Protein AF-A0A2N5AC56-F1 (afdb_monomer_lite)

Foldseek 3Di:
DPDQEDADADQAPVVVVVVVVVVHHYPHHDYNDDDDDPVCPVVVVVCCVPRVGPPPDPDDD

Radius of gyration: 13.69 Å; chains: 1; bounding box: 34×25×34 Å

Sequence (61 aa):
LNVEQVRLLTNNPKKVEILTEAGINIVERVPLIVGRNPKNAHYLDTKAAKMGHLLNSKPAE

Secondary structure (DSSP, 8-state):
-----EEEE-S-HHHHHHHHHTT--EEEEEP------TTTHHHHHHHHHHHT-----PPP-

pLDDT: mean 80.28, std 15.74, range [36.56, 96.56]

InterPro domains:
  IPR032677 GTP cyclohydrolase II [PF00925] (1-31)
  IPR036144 GTP cyclohydrolase II superfamily [G3DSA:3.40.50.10990] (1-35)
  IPR036144 GTP cyclohydrolase II superfamily [SSF142695] (1-34)

Structure (mmCIF, N/CA/C/O backbone):
data_AF-A0A2N5AC56-F1
#
_entry.id   AF-A0A2N5AC56-F1
#
loop_
_atom_site.group_PDB
_atom_site.id
_atom_site.type_symbol
_atom_site.label_atom_id
_atom_site.label_alt_id
_atom_site.label_comp_id
_atom_site.label_asym_id
_atom_site.label_entity_id
_atom_site.label_seq_id
_atom_site.pdbx_PDB_ins_code
_atom_site.Cartn_x
_atom_site.Cartn_y
_atom_site.Cartn_z
_atom_site.occupancy
_atom_site.B_iso_or_equiv
_atom_site.auth_seq_id
_atom_site.auth_comp_id
_atom_site.auth_asym_id
_atom_site.auth_atom_id
_atom_site.pdbx_PDB_model_num
ATOM 1 N N . LEU A 1 1 ? -14.601 12.447 1.306 1.00 78.25 1 LEU A N 1
ATOM 2 C CA . LEU A 1 1 ? -14.476 11.188 0.534 1.00 78.25 1 LEU A CA 1
ATOM 3 C C . LEU A 1 1 ? -15.245 10.026 1.172 1.00 78.25 1 LEU A C 1
ATOM 5 O O . LEU A 1 1 ? -15.613 9.155 0.408 1.00 78.25 1 LEU A O 1
ATOM 9 N N . ASN A 1 2 ? -15.549 10.019 2.485 1.00 91.81 2 ASN A N 1
ATOM 10 C CA . ASN A 1 2 ? -16.427 9.025 3.146 1.00 91.81 2 ASN A CA 1
ATOM 11 C C . ASN A 1 2 ? -16.167 7.572 2.700 1.00 91.81 2 ASN A C 1
ATOM 13 O O . ASN A 1 2 ? -17.091 6.839 2.365 1.00 91.81 2 ASN A O 1
ATOM 17 N N . VAL A 1 3 ? -14.887 7.191 2.635 1.00 92.88 3 VAL A N 1
ATOM 18 C CA . VAL A 1 3 ? -14.458 5.850 2.231 1.00 92.88 3 VAL A CA 1
ATOM 19 C C . VAL A 1 3 ? -14.228 5.022 3.485 1.00 92.88 3 VAL A C 1
ATOM 21 O O . VAL A 1 3 ? -13.406 5.391 4.318 1.00 92.88 3 VAL A O 1
ATOM 24 N N . GLU A 1 4 ? -14.933 3.902 3.592 1.00 94.19 4 GLU A N 1
ATOM 25 C CA . GLU A 1 4 ? -14.858 2.999 4.747 1.00 94.19 4 GLU A CA 1
ATOM 26 C C . GLU A 1 4 ? -13.868 1.846 4.548 1.00 94.19 4 GLU A C 1
ATOM 28 O O . GLU A 1 4 ? -13.414 1.250 5.523 1.00 94.19 4 GLU A O 1
ATOM 33 N N . GLN A 1 5 ? -13.548 1.505 3.294 1.00 96.12 5 GLN A N 1
ATOM 34 C CA . GLN A 1 5 ? -12.698 0.372 2.922 1.00 96.12 5 GLN A CA 1
ATOM 35 C C . GLN A 1 5 ? -11.876 0.697 1.677 1.00 96.12 5 GLN A C 1
ATOM 37 O O . GLN A 1 5 ? -12.373 1.320 0.736 1.00 96.12 5 GLN A O 1
ATOM 42 N N . VAL A 1 6 ? -10.621 0.246 1.648 1.00 96.31 6 VAL A N 1
ATOM 43 C CA . VAL A 1 6 ? -9.694 0.488 0.537 1.00 96.31 6 VAL A CA 1
ATOM 44 C C . VAL A 1 6 ? -9.082 -0.819 0.043 1.00 96.31 6 VAL A C 1
ATOM 46 O O . VAL A 1 6 ? -8.575 -1.629 0.818 1.00 96.31 6 VAL A O 1
ATOM 49 N N . ARG A 1 7 ? -9.060 -0.984 -1.282 1.00 95.62 7 ARG A N 1
ATOM 50 C CA . ARG A 1 7 ? -8.208 -1.959 -1.971 1.00 95.62 7 ARG A CA 1
ATOM 51 C C . ARG A 1 7 ? -6.914 -1.254 -2.355 1.00 95.62 7 ARG A C 1
ATOM 53 O O . ARG A 1 7 ? -6.914 -0.367 -3.208 1.00 95.62 7 ARG A O 1
ATOM 60 N N . LEU A 1 8 ? -5.817 -1.588 -1.686 1.00 94.75 8 LEU A N 1
ATOM 61 C CA . LEU A 1 8 ? -4.568 -0.851 -1.823 1.00 94.75 8 LEU A CA 1
ATOM 62 C C . LEU A 1 8 ? -3.723 -1.405 -2.974 1.00 94.75 8 LEU A C 1
ATOM 64 O O . LEU A 1 8 ? -3.209 -2.520 -2.899 1.00 94.75 8 LEU A O 1
ATOM 68 N N . LEU A 1 9 ? -3.511 -0.581 -4.001 1.00 92.94 9 LEU A N 1
ATOM 69 C CA . LEU A 1 9 ? -2.555 -0.850 -5.075 1.00 92.94 9 LEU A CA 1
ATOM 70 C C . LEU A 1 9 ? -1.117 -0.636 -4.581 1.00 92.94 9 LEU A C 1
ATOM 72 O O . LEU A 1 9 ? -0.624 0.491 -4.518 1.00 92.94 9 LEU A O 1
ATOM 76 N N . THR A 1 10 ? -0.427 -1.714 -4.207 1.00 88.50 10 THR A N 1
ATOM 77 C CA . THR A 1 10 ? 0.967 -1.647 -3.749 1.00 88.50 10 THR A CA 1
ATOM 78 C C . THR A 1 10 ? 1.695 -2.974 -3.927 1.00 88.50 10 THR A C 1
ATOM 80 O O . THR A 1 10 ? 1.194 -4.042 -3.580 1.00 88.50 10 THR A O 1
ATOM 83 N N . ASN A 1 11 ? 2.948 -2.899 -4.376 1.00 85.06 11 ASN A N 1
ATOM 84 C CA . ASN A 1 11 ? 3.863 -4.042 -4.335 1.00 85.06 11 ASN A CA 1
ATOM 85 C C . ASN A 1 11 ? 4.600 -4.158 -2.996 1.00 85.06 11 ASN A C 1
ATOM 87 O O . ASN A 1 11 ? 5.299 -5.144 -2.778 1.00 85.06 11 ASN A O 1
ATOM 91 N N . ASN A 1 12 ? 4.531 -3.140 -2.131 1.00 85.38 12 ASN A N 1
ATOM 92 C CA . ASN A 1 12 ? 5.233 -3.117 -0.848 1.00 85.38 12 ASN A CA 1
ATOM 93 C C . ASN A 1 12 ? 4.294 -3.589 0.279 1.00 85.38 12 ASN A C 1
ATOM 95 O O . ASN A 1 12 ? 3.377 -2.829 0.611 1.00 85.38 12 ASN A O 1
ATOM 99 N N . PRO A 1 13 ? 4.511 -4.776 0.879 1.00 84.94 13 PRO A N 1
ATOM 100 C CA . PRO A 1 13 ? 3.684 -5.269 1.984 1.00 84.94 13 PRO A CA 1
ATOM 101 C C . PRO A 1 13 ? 3.769 -4.368 3.222 1.00 84.94 13 PRO A C 1
ATOM 103 O O . PRO A 1 13 ? 2.739 -4.065 3.814 1.00 84.94 13 PRO A O 1
ATOM 106 N N . LYS A 1 14 ? 4.942 -3.789 3.515 1.00 89.56 14 LYS A N 1
ATOM 107 C CA 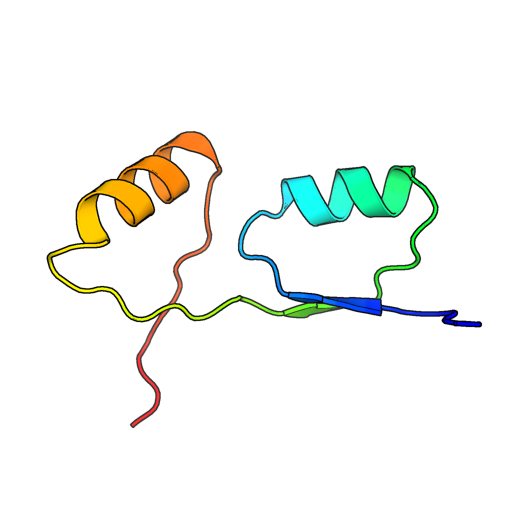. LYS A 1 14 ? 5.127 -2.855 4.639 1.00 89.56 14 LYS A CA 1
ATOM 108 C C . LYS A 1 14 ? 4.232 -1.615 4.536 1.00 89.56 14 LYS A C 1
ATOM 110 O O . LYS A 1 14 ? 3.903 -0.977 5.527 1.00 89.56 14 LYS A O 1
ATOM 115 N N . LYS A 1 15 ? 3.820 -1.246 3.318 1.00 88.75 15 LYS A N 1
ATOM 116 C CA . LYS A 1 15 ? 2.908 -0.117 3.108 1.00 88.75 15 LYS A CA 1
ATOM 117 C C . LYS A 1 15 ? 1.466 -0.449 3.501 1.00 88.75 15 LYS A C 1
ATOM 119 O O . LYS A 1 15 ? 0.734 0.469 3.844 1.00 88.75 15 LYS A O 1
ATOM 124 N N . VAL A 1 16 ? 1.073 -1.723 3.467 1.00 92.69 16 VAL A N 1
ATOM 125 C CA . VAL A 1 16 ? -0.220 -2.172 4.002 1.00 92.69 16 VAL A CA 1
ATOM 126 C C . VAL A 1 16 ? -0.219 -2.006 5.519 1.00 92.69 16 VAL A C 1
ATOM 128 O O . VAL A 1 16 ? -1.122 -1.369 6.048 1.00 92.69 16 VAL A O 1
ATOM 131 N N . GLU A 1 17 ? 0.828 -2.492 6.189 1.00 92.44 17 GLU A N 1
ATOM 132 C CA . GLU A 1 17 ? 0.993 -2.404 7.648 1.00 92.44 17 GLU A CA 1
ATOM 133 C C . GLU A 1 17 ? 0.921 -0.951 8.132 1.00 92.44 17 GLU A C 1
ATOM 135 O O . GLU A 1 17 ? 0.014 -0.599 8.878 1.00 92.44 17 GLU A O 1
ATOM 140 N N . ILE A 1 18 ? 1.786 -0.076 7.602 1.00 95.62 18 ILE A N 1
ATOM 141 C CA . ILE A 1 18 ? 1.868 1.337 8.015 1.00 95.62 18 ILE A CA 1
ATOM 142 C C . ILE A 1 18 ? 0.531 2.071 7.835 1.00 95.62 18 ILE A C 1
ATOM 144 O O . ILE A 1 18 ? 0.146 2.888 8.666 1.00 95.62 18 ILE A O 1
ATOM 148 N N . LEU A 1 19 ? -0.172 1.828 6.726 1.00 95.38 19 LEU A N 1
ATOM 149 C CA . LEU A 1 19 ? -1.436 2.514 6.453 1.00 95.38 19 LEU A CA 1
ATOM 150 C C . LEU A 1 19 ? -2.588 1.948 7.293 1.00 95.38 19 LEU A C 1
ATOM 152 O O . LEU A 1 19 ? -3.470 2.709 7.682 1.00 95.38 19 LEU A O 1
ATOM 156 N N . THR A 1 20 ? -2.545 0.655 7.619 1.00 94.50 20 THR A N 1
ATOM 157 C CA . THR A 1 20 ? -3.494 0.031 8.551 1.00 94.50 20 THR A CA 1
ATOM 158 C C . THR A 1 20 ? -3.303 0.587 9.961 1.00 94.50 20 THR A C 1
ATOM 160 O O . THR A 1 20 ? -4.273 0.996 10.593 1.00 94.50 20 THR A O 1
ATOM 163 N N . GLU A 1 21 ? -2.055 0.704 10.425 1.00 95.81 21 GLU A N 1
ATOM 164 C CA . GLU A 1 21 ? -1.709 1.343 11.705 1.00 95.81 21 GLU A CA 1
ATOM 165 C C . GLU A 1 21 ? -2.122 2.821 11.753 1.00 95.81 21 GLU A C 1
ATOM 167 O O . GLU A 1 21 ? -2.536 3.320 12.797 1.00 95.81 21 GLU A O 1
ATOM 172 N N . ALA A 1 22 ? -2.076 3.518 10.615 1.00 96.31 22 ALA A N 1
ATOM 173 C CA . ALA A 1 22 ? -2.558 4.892 10.482 1.00 96.31 22 ALA A CA 1
ATOM 174 C C . ALA A 1 22 ? -4.099 5.017 10.449 1.00 96.31 22 ALA A C 1
ATOM 176 O O . ALA A 1 22 ? -4.613 6.122 10.273 1.00 96.31 22 ALA A O 1
ATOM 177 N N . GLY A 1 23 ? -4.840 3.914 10.601 1.00 95.19 23 GLY A N 1
ATOM 178 C CA . GLY A 1 23 ? -6.303 3.899 10.676 1.00 95.19 23 GLY A CA 1
ATOM 179 C C . GLY A 1 23 ? -7.017 3.759 9.330 1.00 95.19 23 GLY A C 1
ATOM 180 O O . GLY A 1 23 ? -8.232 3.940 9.264 1.00 95.19 23 GLY A O 1
ATOM 181 N N . ILE A 1 24 ? -6.302 3.437 8.248 1.00 96.12 24 ILE A N 1
ATOM 182 C CA . ILE A 1 24 ? -6.930 3.152 6.953 1.00 96.12 24 ILE A CA 1
ATOM 183 C C . ILE A 1 24 ? -7.342 1.684 6.926 1.00 96.12 24 ILE A C 1
ATOM 185 O O . ILE A 1 24 ? -6.506 0.787 6.988 1.00 96.12 24 ILE A O 1
ATOM 189 N N . ASN A 1 25 ? -8.638 1.435 6.761 1.00 96.56 25 ASN A N 1
ATOM 190 C CA . ASN A 1 25 ? -9.170 0.085 6.645 1.00 96.56 25 ASN A CA 1
ATOM 191 C C . ASN A 1 25 ? -8.857 -0.518 5.263 1.00 96.56 25 ASN A C 1
ATOM 193 O O . ASN A 1 25 ? -9.572 -0.285 4.281 1.00 96.56 25 ASN A O 1
ATOM 197 N N . ILE A 1 26 ? -7.755 -1.264 5.173 1.00 96.19 26 ILE A N 1
ATOM 198 C CA . ILE A 1 26 ? -7.332 -1.950 3.950 1.00 96.19 26 ILE A CA 1
ATOM 199 C C . ILE A 1 26 ? -7.897 -3.36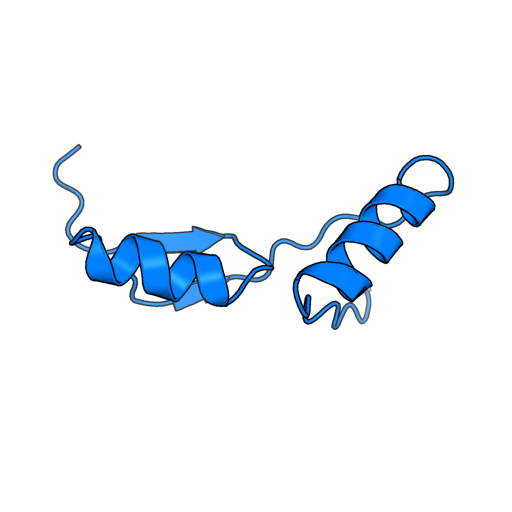8 3.954 1.00 96.19 26 ILE A C 1
ATOM 201 O O . ILE A 1 26 ? -7.493 -4.200 4.759 1.00 96.19 26 ILE A O 1
ATOM 205 N N . VAL A 1 27 ? -8.788 -3.655 3.007 1.00 96.25 27 VAL A N 1
ATOM 206 C CA . VAL A 1 27 ? -9.456 -4.964 2.900 1.00 96.25 27 VAL A CA 1
ATOM 207 C C . VAL A 1 27 ? -8.798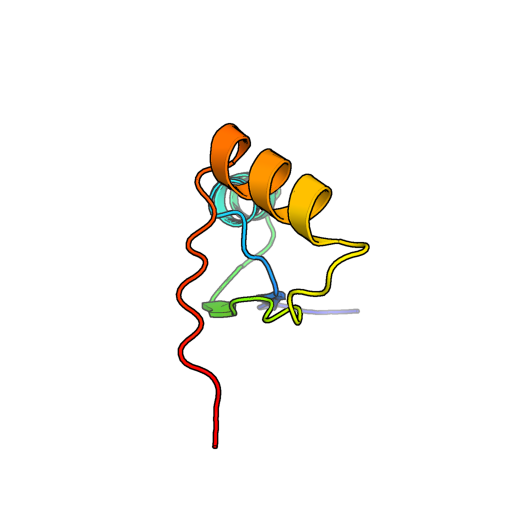 -5.895 1.887 1.00 96.25 27 VAL A C 1
ATOM 209 O O . VAL A 1 27 ? -9.009 -7.102 1.915 1.00 96.25 27 VAL A O 1
ATOM 212 N N . GLU A 1 28 ? -7.972 -5.348 0.995 1.00 93.44 28 GLU A N 1
ATOM 213 C CA . GLU A 1 28 ? -7.270 -6.124 -0.023 1.00 93.44 28 GLU A CA 1
ATOM 214 C C . GLU A 1 28 ? -5.989 -5.412 -0.459 1.00 93.44 28 GLU A C 1
ATOM 216 O O . GLU A 1 28 ? -5.969 -4.191 -0.639 1.00 93.44 28 GLU A O 1
ATOM 221 N N . ARG A 1 29 ? -4.924 -6.183 -0.700 1.00 92.00 29 ARG A N 1
ATOM 222 C CA . ARG A 1 29 ? -3.730 -5.712 -1.407 1.00 92.00 29 ARG A CA 1
ATOM 223 C C . ARG A 1 29 ? -3.801 -6.143 -2.867 1.00 92.00 29 ARG A C 1
ATOM 225 O O . ARG A 1 29 ? -3.726 -7.335 -3.157 1.00 92.00 29 ARG A O 1
ATOM 232 N N . VAL A 1 30 ? -3.819 -5.173 -3.774 1.00 89.94 30 VAL A N 1
ATOM 233 C CA . VAL A 1 30 ? -3.751 -5.407 -5.219 1.00 89.94 30 VAL A CA 1
ATOM 234 C C .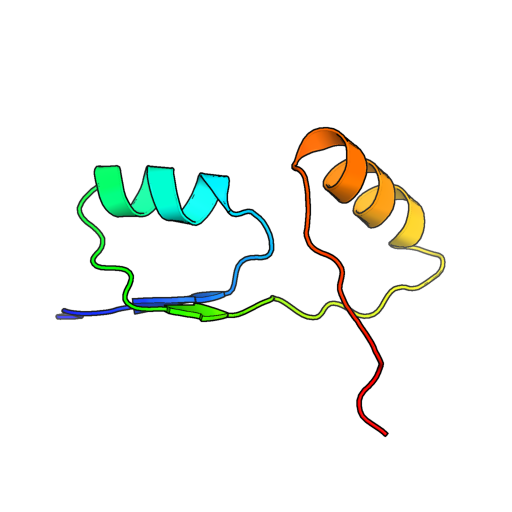 VAL A 1 30 ? -2.310 -5.165 -5.693 1.00 89.94 30 VAL A C 1
ATOM 236 O O . VAL A 1 30 ? -1.785 -4.064 -5.491 1.00 89.94 30 VAL A O 1
ATOM 239 N N . PRO A 1 31 ? -1.629 -6.157 -6.299 1.00 83.62 31 PRO A N 1
ATOM 240 C CA . PRO A 1 31 ? -0.305 -5.950 -6.875 1.00 83.62 31 PRO A CA 1
ATOM 241 C C . PRO A 1 31 ? -0.338 -4.862 -7.949 1.00 83.62 31 PRO A C 1
ATOM 243 O O . PRO A 1 31 ? -1.192 -4.861 -8.834 1.00 83.62 31 PRO A O 1
ATOM 246 N N . LEU A 1 32 ? 0.618 -3.939 -7.890 1.00 79.69 32 LEU A N 1
ATOM 247 C CA . LEU A 1 32 ? 0.796 -2.931 -8.924 1.00 79.69 32 LEU A CA 1
ATOM 248 C C . LEU A 1 32 ? 1.685 -3.510 -10.028 1.00 79.69 32 LEU A C 1
ATOM 250 O O . LEU A 1 32 ? 2.914 -3.483 -9.938 1.00 79.69 32 LEU A O 1
ATOM 254 N N . ILE A 1 33 ? 1.069 -4.037 -11.079 1.00 74.50 33 ILE A N 1
ATOM 255 C CA . ILE A 1 33 ? 1.806 -4.586 -12.218 1.00 74.50 33 ILE A CA 1
ATOM 256 C C . ILE A 1 33 ? 2.346 -3.419 -13.051 1.00 74.50 33 ILE A C 1
ATOM 258 O O . ILE A 1 33 ? 1.609 -2.756 -13.774 1.00 74.50 33 ILE A O 1
ATOM 262 N N . VAL A 1 34 ? 3.647 -3.155 -12.934 1.00 71.06 34 VAL A N 1
ATOM 263 C CA . VAL A 1 34 ? 4.367 -2.222 -13.807 1.00 71.06 34 VAL A CA 1
ATOM 264 C C . VAL A 1 34 ? 5.209 -3.020 -14.790 1.00 71.06 34 VAL A C 1
ATOM 266 O O . VAL A 1 34 ? 5.980 -3.891 -14.391 1.00 71.06 34 VAL A O 1
ATOM 269 N N . GLY A 1 35 ? 5.063 -2.727 -16.082 1.00 70.88 35 GLY A N 1
ATOM 270 C CA . GLY A 1 35 ? 5.893 -3.343 -17.112 1.00 70.88 35 GLY A CA 1
ATOM 271 C C . GLY A 1 35 ? 7.371 -3.034 -16.871 1.00 70.88 35 GLY A C 1
ATOM 272 O O . GLY A 1 35 ? 7.752 -1.874 -16.673 1.00 70.88 35 GLY A O 1
ATOM 273 N N . ARG A 1 36 ? 8.211 -4.070 -16.894 1.00 74.38 36 ARG A N 1
ATOM 274 C CA . ARG A 1 36 ? 9.667 -3.919 -16.862 1.00 74.38 36 ARG A CA 1
ATOM 275 C C . ARG A 1 36 ? 10.153 -3.533 -18.257 1.00 74.38 36 ARG A C 1
ATOM 277 O O . ARG A 1 36 ? 9.846 -4.202 -19.235 1.00 74.38 36 ARG A O 1
ATOM 284 N N . ASN A 1 37 ? 10.930 -2.465 -18.343 1.00 78.44 37 ASN A N 1
ATOM 285 C CA . ASN A 1 37 ? 11.605 -2.023 -19.556 1.00 78.44 37 ASN A CA 1
ATOM 286 C C . ASN A 1 37 ? 13.063 -1.649 -19.228 1.00 78.44 37 ASN A C 1
ATOM 288 O O . ASN A 1 37 ? 13.404 -1.477 -18.054 1.00 78.44 37 ASN A O 1
ATOM 292 N N . PRO A 1 38 ? 13.944 -1.490 -20.231 1.00 79.69 38 PRO A N 1
ATOM 293 C CA . PRO A 1 38 ? 15.357 -1.204 -19.982 1.00 79.69 38 PRO A CA 1
ATOM 294 C C . PRO A 1 38 ? 15.611 0.060 -19.145 1.00 79.69 38 PRO A C 1
ATOM 296 O O . PRO A 1 38 ? 16.590 0.119 -18.408 1.00 79.69 38 PRO A O 1
ATOM 299 N N . LYS A 1 39 ? 14.716 1.056 -19.207 1.00 82.00 39 LYS A N 1
ATOM 300 C CA . LYS A 1 39 ? 14.856 2.327 -18.479 1.00 82.00 39 LYS A CA 1
ATOM 301 C C . LYS A 1 39 ? 14.467 2.216 -17.003 1.00 82.00 39 LYS A C 1
ATOM 303 O O . LYS A 1 39 ? 15.008 2.952 -16.186 1.00 82.00 39 LYS A O 1
ATOM 308 N N . ASN A 1 40 ? 13.537 1.324 -16.646 1.00 80.06 40 ASN A N 1
ATOM 309 C CA . ASN A 1 40 ? 13.072 1.155 -15.263 1.00 80.06 40 ASN A CA 1
ATOM 310 C C . ASN A 1 40 ? 13.597 -0.120 -14.578 1.00 80.06 40 ASN A C 1
ATOM 312 O O . ASN A 1 40 ? 13.395 -0.272 -13.376 1.00 80.06 40 ASN A O 1
ATOM 316 N N . ALA A 1 41 ? 14.307 -0.994 -15.299 1.00 80.44 41 ALA A N 1
ATOM 317 C CA . ALA A 1 41 ? 14.837 -2.256 -14.783 1.00 80.44 41 ALA A CA 1
ATOM 318 C C . ALA A 1 41 ? 15.666 -2.070 -13.501 1.00 80.44 41 ALA A C 1
ATOM 320 O O . ALA A 1 41 ? 15.350 -2.671 -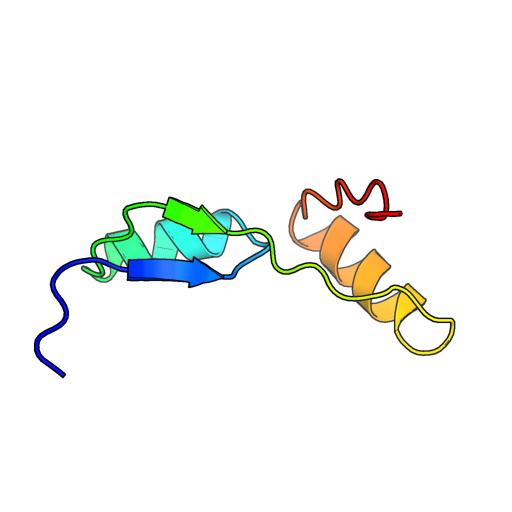12.478 1.00 80.44 41 ALA A O 1
ATOM 321 N N . HIS A 1 42 ? 16.648 -1.164 -13.516 1.00 81.88 42 HIS A N 1
ATOM 322 C CA . HIS A 1 42 ? 17.510 -0.921 -12.354 1.00 81.88 42 HIS A CA 1
ATOM 323 C C . HIS A 1 42 ? 16.743 -0.362 -11.141 1.00 81.88 42 HIS A C 1
ATOM 325 O O . HIS A 1 42 ? 17.017 -0.713 -9.989 1.00 81.88 42 HIS A O 1
ATOM 331 N N . TYR A 1 43 ? 15.738 0.483 -11.393 1.00 80.44 43 TYR A N 1
ATOM 332 C CA . TYR A 1 43 ? 14.858 1.002 -10.348 1.00 80.44 43 TYR A CA 1
ATOM 333 C C . TYR A 1 43 ? 14.016 -0.116 -9.726 1.00 80.44 43 TYR A C 1
ATOM 335 O O . TYR A 1 43 ? 13.924 -0.205 -8.501 1.00 80.44 43 TYR A O 1
ATOM 343 N N . LEU A 1 44 ? 13.437 -0.988 -10.558 1.00 76.00 44 LEU A N 1
ATOM 344 C CA . LEU A 1 44 ? 12.642 -2.131 -10.113 1.00 76.00 44 LEU A CA 1
ATOM 345 C C . LEU A 1 44 ? 13.488 -3.150 -9.338 1.00 76.00 44 LEU A C 1
ATOM 347 O O . LEU A 1 44 ? 13.031 -3.628 -8.304 1.00 76.00 44 LEU A O 1
ATOM 351 N N . ASP A 1 45 ? 14.728 -3.406 -9.760 1.00 79.88 45 ASP A N 1
ATOM 352 C CA . ASP A 1 45 ? 15.664 -4.285 -9.044 1.00 79.88 45 ASP A CA 1
ATOM 353 C C . ASP A 1 45 ? 16.024 -3.725 -7.668 1.00 79.88 45 ASP A C 1
ATOM 355 O O . ASP A 1 45 ? 15.935 -4.420 -6.656 1.00 79.88 45 ASP A O 1
ATOM 359 N N . THR A 1 46 ? 16.351 -2.432 -7.606 1.00 79.12 46 THR A N 1
ATOM 360 C CA . THR A 1 46 ? 16.654 -1.747 -6.342 1.00 79.12 46 THR A CA 1
ATOM 361 C C . THR A 1 46 ? 15.462 -1.793 -5.393 1.00 79.12 46 THR A C 1
ATOM 363 O O . THR A 1 46 ? 15.606 -2.029 -4.192 1.00 79.12 46 THR A O 1
ATOM 366 N N . LYS A 1 47 ? 14.265 -1.562 -5.933 1.00 72.88 47 LYS A N 1
ATOM 367 C CA . LYS A 1 47 ? 13.018 -1.649 -5.185 1.00 72.88 47 LYS A CA 1
ATOM 368 C C . LYS A 1 47 ? 12.802 -3.069 -4.666 1.00 72.88 47 LYS A C 1
ATOM 370 O O . LYS A 1 47 ? 12.480 -3.220 -3.492 1.00 72.88 47 LYS A O 1
ATOM 375 N N . ALA A 1 48 ? 12.988 -4.094 -5.498 1.00 72.69 48 ALA A N 1
ATOM 376 C CA . ALA A 1 48 ? 12.788 -5.486 -5.104 1.00 72.69 48 ALA A CA 1
ATOM 377 C C . ALA A 1 48 ? 13.749 -5.906 -3.991 1.00 72.69 48 ALA A C 1
ATOM 379 O O . ALA A 1 48 ? 13.298 -6.394 -2.956 1.00 72.69 48 ALA A O 1
ATOM 380 N N . ALA A 1 49 ? 15.038 -5.613 -4.162 1.00 75.12 49 ALA A N 1
ATOM 381 C CA . ALA A 1 49 ? 16.078 -5.954 -3.202 1.00 75.12 49 ALA A CA 1
ATOM 382 C C . ALA A 1 49 ? 15.888 -5.257 -1.844 1.00 75.12 49 ALA A C 1
ATOM 384 O O . ALA A 1 49 ? 16.089 -5.873 -0.803 1.00 75.12 49 ALA A O 1
ATOM 385 N N . LYS A 1 50 ? 15.484 -3.979 -1.833 1.00 70.06 50 LYS A N 1
ATOM 386 C CA . LYS A 1 50 ? 15.341 -3.209 -0.584 1.00 70.06 50 LYS A CA 1
ATOM 387 C C . LYS A 1 50 ? 13.997 -3.389 0.122 1.00 70.06 50 LYS A C 1
ATOM 389 O O . LYS A 1 50 ? 13.924 -3.128 1.317 1.00 70.06 50 LYS A O 1
ATOM 394 N N . MET A 1 51 ? 12.936 -3.755 -0.599 1.00 66.81 51 MET A N 1
ATOM 395 C CA . MET A 1 51 ? 11.558 -3.714 -0.077 1.00 66.81 51 MET A CA 1
ATOM 396 C C . MET A 1 51 ? 10.839 -5.068 -0.112 1.00 66.81 51 MET A C 1
ATOM 398 O O . MET A 1 51 ? 9.643 -5.113 0.171 1.00 66.81 51 MET A O 1
ATOM 402 N N . GLY A 1 52 ? 11.527 -6.155 -0.482 1.00 61.97 52 GLY A N 1
ATOM 403 C CA . GLY A 1 52 ? 10.932 -7.493 -0.548 1.00 61.97 52 GLY A CA 1
ATOM 404 C C . GLY A 1 52 ? 9.753 -7.568 -1.522 1.00 61.97 52 GLY A C 1
ATOM 405 O O . GLY A 1 52 ? 8.750 -8.218 -1.230 1.00 61.97 52 GLY A O 1
ATOM 406 N N . HIS A 1 53 ? 9.815 -6.840 -2.647 1.00 64.56 53 HIS A N 1
ATOM 407 C CA . HIS A 1 53 ? 8.689 -6.804 -3.582 1.00 64.56 53 HIS A CA 1
ATOM 408 C C . HIS A 1 53 ? 8.407 -8.189 -4.165 1.00 64.56 53 HIS A C 1
ATOM 410 O O . HIS A 1 53 ? 9.255 -8.790 -4.821 1.00 64.56 53 HIS A O 1
ATOM 416 N N . LEU A 1 54 ? 7.163 -8.639 -3.998 1.00 61.69 54 LEU A N 1
ATOM 417 C CA . LEU A 1 54 ? 6.612 -9.826 -4.646 1.00 61.69 54 LEU A CA 1
ATOM 418 C C . LEU A 1 54 ? 6.317 -9.508 -6.118 1.00 61.69 5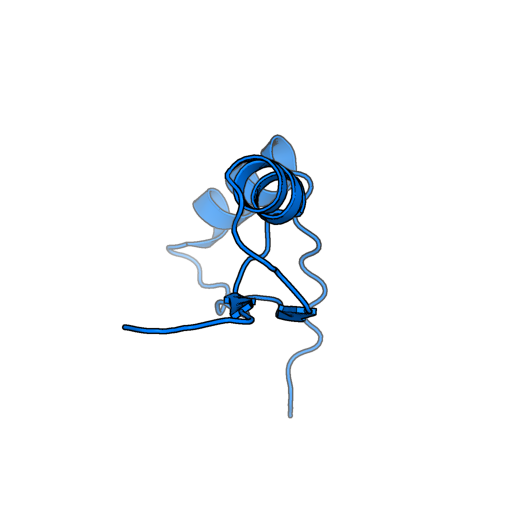4 LEU A C 1
ATOM 420 O O . LEU A 1 54 ? 5.177 -9.245 -6.494 1.00 61.69 54 LEU A O 1
ATOM 424 N N . LEU A 1 55 ? 7.357 -9.473 -6.950 1.00 62.06 55 LEU A N 1
ATOM 425 C CA . LEU A 1 55 ? 7.243 -9.292 -8.398 1.00 62.06 55 LEU A CA 1
ATOM 426 C C . LEU A 1 55 ? 6.882 -10.627 -9.069 1.00 62.06 55 LEU A C 1
ATOM 428 O O . LEU A 1 55 ? 7.649 -11.162 -9.861 1.00 62.06 55 LEU A O 1
ATOM 432 N N . ASN A 1 56 ? 5.714 -11.187 -8.749 1.00 53.44 56 ASN A N 1
ATOM 433 C CA . ASN A 1 56 ? 5.182 -12.325 -9.497 1.00 53.44 56 ASN A CA 1
ATOM 434 C C . ASN A 1 56 ? 4.395 -11.797 -10.700 1.00 53.44 56 ASN A C 1
ATOM 436 O O . ASN A 1 56 ? 3.175 -11.678 -10.662 1.00 53.44 56 ASN A O 1
ATOM 440 N N . SER A 1 57 ? 5.105 -11.451 -11.771 1.00 48.56 57 SER A N 1
ATOM 441 C CA . SER A 1 57 ? 4.488 -11.225 -13.074 1.00 48.56 57 SER A CA 1
ATOM 442 C C . SER A 1 57 ? 4.747 -12.445 -13.955 1.00 48.56 57 SER A C 1
ATOM 444 O O . SER A 1 57 ? 5.792 -12.533 -14.600 1.00 48.56 57 SER A O 1
ATOM 446 N N . LYS A 1 58 ? 3.791 -13.379 -14.018 1.00 36.56 58 LYS A N 1
ATOM 447 C CA . LYS A 1 58 ? 3.511 -13.975 -15.329 1.00 36.56 58 LYS A CA 1
ATOM 448 C C . LYS A 1 58 ? 2.754 -12.900 -16.117 1.00 36.56 58 LYS A C 1
ATOM 450 O O . LYS A 1 58 ? 1.848 -12.298 -15.537 1.00 36.56 58 LYS A O 1
ATOM 455 N N . PRO A 1 59 ? 3.146 -12.589 -17.361 1.00 40.25 59 PRO A N 1
ATOM 456 C CA . PRO A 1 59 ? 2.359 -11.682 -18.177 1.00 40.25 59 PRO A CA 1
ATOM 457 C C . PRO A 1 59 ? 0.975 -12.301 -18.410 1.00 40.25 59 PRO A C 1
ATOM 459 O O . PRO A 1 59 ? 0.863 -13.520 -18.535 1.00 40.25 59 PRO A O 1
ATOM 462 N N . ALA A 1 60 ? -0.060 -11.463 -18.430 1.00 46.47 60 ALA A N 1
ATOM 463 C CA . ALA A 1 60 ? -1.308 -11.823 -19.087 1.00 46.47 60 ALA A CA 1
ATOM 464 C C . ALA A 1 60 ? -1.027 -11.891 -20.598 1.00 46.47 60 ALA A C 1
ATOM 466 O O . ALA A 1 60 ? -0.359 -10.991 -21.115 1.00 46.47 60 ALA A O 1
ATOM 467 N N . GLU A 1 61 ? -1.454 -12.983 -21.237 1.00 38.53 61 GLU A N 1
ATOM 468 C CA . GLU A 1 61 ? -1.520 -13.123 -22.702 1.00 38.53 61 GLU A CA 1
ATOM 469 C C . GLU A 1 61 ? -2.390 -12.031 -23.337 1.00 38.53 61 GLU A C 1
ATOM 471 O O . GLU A 1 61 ? -3.397 -11.630 -22.703 1.00 38.53 61 GLU A O 1
#

Organism: Klebsiella variicola (NCBI:txid244366)